Protein AF-A0A4R1PVP9-F1 (afdb_monomer_lite)

Secondary structure (DSSP, 8-state):
----HHHHHHHHHHHHHHHHHHHHHHTS---HHHHHHHHHHHHHHHHHHHHHHH-S-HHHH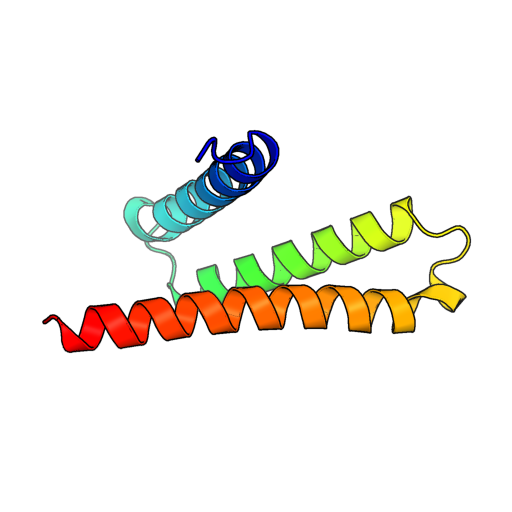HHHHHHHHHHHHHHHHHHHHHHHHHHHHT-

Structure (mmCIF, N/CA/C/O backbone):
data_AF-A0A4R1PVP9-F1
#
_entry.id   AF-A0A4R1PVP9-F1
#
loop_
_atom_site.group_PDB
_atom_site.id
_atom_site.type_symbol
_atom_site.label_atom_id
_atom_site.label_alt_id
_atom_site.label_comp_id
_atom_site.label_asym_id
_atom_site.label_entity_id
_atom_site.label_seq_id
_atom_site.pdbx_PDB_ins_code
_atom_site.Cartn_x
_atom_site.Cartn_y
_atom_site.Cartn_z
_atom_site.occupancy
_atom_site.B_iso_or_equiv
_atom_site.auth_seq_id
_atom_site.auth_comp_id
_atom_site.auth_asym_id
_atom_site.auth_atom_id
_atom_site.pdbx_PDB_model_num
ATOM 1 N N . MET A 1 1 ? -21.268 17.730 -11.722 1.00 39.72 1 MET A N 1
ATOM 2 C CA . MET A 1 1 ? -20.055 17.373 -12.485 1.00 39.72 1 MET A CA 1
ATOM 3 C C . MET A 1 1 ? -20.056 15.862 -12.542 1.00 39.72 1 MET A C 1
ATOM 5 O O . MET A 1 1 ? -20.208 15.272 -11.486 1.00 39.72 1 MET A O 1
ATOM 9 N N . ALA A 1 2 ? -20.077 15.253 -13.728 1.00 45.16 2 ALA A N 1
ATOM 10 C CA . ALA A 1 2 ? -20.131 13.796 -13.828 1.00 45.16 2 ALA A CA 1
ATOM 11 C C . ALA A 1 2 ? -18.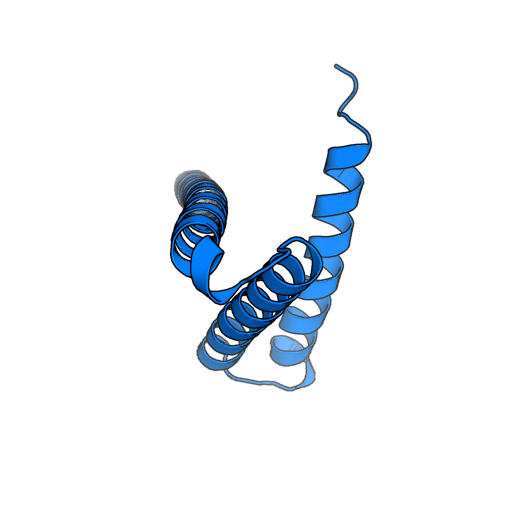831 13.231 -13.243 1.00 45.16 2 ALA A C 1
ATOM 13 O O . ALA A 1 2 ? -17.758 13.485 -13.790 1.00 45.16 2 ALA A O 1
ATOM 14 N N . GLU A 1 3 ? -18.922 12.562 -12.097 1.00 48.62 3 GLU A N 1
ATOM 15 C CA . GLU A 1 3 ? -17.807 11.805 -11.539 1.00 48.62 3 GLU A CA 1
ATOM 16 C C . GLU A 1 3 ? -17.391 10.754 -12.572 1.00 48.62 3 GLU A C 1
ATOM 18 O O . GLU A 1 3 ? -18.229 10.055 -13.145 1.00 48.62 3 GLU A O 1
ATOM 23 N N . ASN A 1 4 ? -16.098 10.727 -12.898 1.00 52.34 4 ASN A N 1
ATOM 24 C CA . ASN A 1 4 ? -15.558 9.835 -13.916 1.00 52.34 4 ASN A CA 1
ATOM 25 C C . ASN A 1 4 ? -15.826 8.375 -13.510 1.00 52.34 4 ASN A C 1
ATOM 27 O O . ASN A 1 4 ? -15.363 7.971 -12.443 1.00 52.34 4 ASN A O 1
ATOM 31 N N . PRO A 1 5 ? -16.480 7.557 -14.354 1.00 53.62 5 PRO A N 1
ATOM 32 C CA . PRO A 1 5 ? -16.851 6.182 -14.005 1.00 53.62 5 PRO A CA 1
ATOM 33 C C . PRO A 1 5 ? -15.645 5.298 -13.643 1.00 53.62 5 PRO A C 1
ATOM 35 O O . PRO A 1 5 ? -15.764 4.421 -12.800 1.00 53.62 5 PRO A O 1
ATOM 38 N N . VAL A 1 6 ? -14.462 5.596 -14.190 1.00 55.97 6 VAL A N 1
ATOM 39 C CA . VAL A 1 6 ? -13.200 4.894 -13.888 1.00 55.97 6 VAL A CA 1
ATOM 40 C C . VAL A 1 6 ? -12.767 5.046 -12.420 1.00 55.97 6 VAL A C 1
ATOM 42 O O . VAL A 1 6 ? -12.155 4.138 -11.869 1.00 55.97 6 VAL A O 1
ATOM 45 N N . ASN A 1 7 ? -13.078 6.175 -11.771 1.00 58.81 7 ASN A N 1
ATOM 46 C CA . ASN A 1 7 ? -12.734 6.371 -10.359 1.00 58.81 7 ASN A CA 1
ATOM 47 C C . ASN A 1 7 ? -13.623 5.524 -9.444 1.00 58.81 7 ASN A C 1
ATOM 49 O O . ASN A 1 7 ? -13.116 4.986 -8.466 1.00 58.81 7 ASN A O 1
ATOM 53 N N . MET A 1 8 ? -14.912 5.376 -9.775 1.00 62.12 8 MET A N 1
ATOM 54 C CA . MET A 1 8 ? -15.827 4.540 -8.988 1.00 62.12 8 MET A CA 1
ATOM 55 C C . MET A 1 8 ? -15.349 3.083 -8.957 1.00 62.12 8 MET A C 1
ATOM 57 O O . MET A 1 8 ? -15.269 2.500 -7.885 1.00 62.12 8 MET A O 1
ATOM 61 N N . GLU A 1 9 ? -14.882 2.547 -10.089 1.00 80.12 9 GLU A N 1
ATOM 62 C CA . GLU A 1 9 ? -14.405 1.158 -10.157 1.00 80.12 9 GLU A CA 1
ATOM 63 C C . GLU A 1 9 ? -13.182 0.881 -9.259 1.00 80.12 9 GLU A C 1
ATOM 65 O O . GLU A 1 9 ? -13.086 -0.193 -8.668 1.00 80.12 9 GLU A O 1
ATOM 70 N N . ILE A 1 10 ? -12.240 1.826 -9.122 1.00 86.00 10 ILE A N 1
ATOM 71 C CA . ILE A 1 10 ? -11.054 1.638 -8.261 1.00 86.00 10 ILE A CA 1
ATOM 72 C C . ILE A 1 10 ? -11.434 1.667 -6.778 1.00 86.00 10 ILE A C 1
ATOM 74 O O . ILE A 1 10 ? -10.879 0.886 -6.002 1.00 86.00 10 ILE A O 1
ATOM 78 N N . PHE A 1 11 ? -12.364 2.540 -6.382 1.00 89.00 11 PHE A N 1
ATOM 79 C CA . PHE A 1 11 ? -12.839 2.599 -4.998 1.00 89.00 11 PHE A CA 1
ATOM 80 C C . PHE A 1 11 ? -13.642 1.353 -4.628 1.00 89.00 11 PHE A C 1
ATOM 82 O O . PHE A 1 11 ? -13.361 0.757 -3.592 1.00 89.00 11 PHE A O 1
ATOM 89 N N . ASP A 1 12 ? -14.524 0.888 -5.515 1.00 93.44 12 ASP A N 1
ATOM 90 C CA . ASP A 1 12 ? -15.286 -0.347 -5.303 1.00 93.44 12 ASP A CA 1
ATOM 91 C C . ASP A 1 12 ? -14.346 -1.557 -5.133 1.00 93.44 12 ASP A C 1
ATOM 93 O O . ASP A 1 12 ? -14.490 -2.350 -4.202 1.00 93.44 12 ASP A O 1
ATOM 97 N N . MET A 1 13 ? -13.306 -1.665 -5.973 1.00 93.25 13 MET A N 1
ATOM 98 C CA . MET A 1 13 ? -12.281 -2.707 -5.827 1.00 93.25 13 MET A CA 1
ATOM 99 C C . MET A 1 13 ? -11.483 -2.574 -4.521 1.00 93.25 13 MET A C 1
ATOM 101 O O . MET A 1 13 ? -11.127 -3.581 -3.907 1.00 93.25 13 MET A O 1
ATOM 105 N N . ALA A 1 14 ? -11.172 -1.350 -4.085 1.00 94.50 14 ALA A N 1
ATOM 106 C CA . ALA A 1 14 ? -10.495 -1.122 -2.811 1.00 94.50 14 ALA A CA 1
ATOM 107 C C . ALA A 1 14 ? -11.362 -1.579 -1.628 1.00 94.50 14 ALA A C 1
ATOM 109 O O . ALA A 1 14 ? -10.855 -2.254 -0.726 1.00 94.50 14 ALA A O 1
ATOM 110 N N . ASP A 1 15 ? -12.661 -1.284 -1.669 1.00 95.25 15 ASP A N 1
ATOM 111 C CA . ASP A 1 15 ? -13.625 -1.667 -0.641 1.00 95.25 15 ASP A CA 1
ATOM 112 C C . ASP A 1 15 ? -13.756 -3.187 -0.506 1.00 95.25 15 ASP A C 1
ATOM 114 O O . ASP A 1 15 ? -13.872 -3.691 0.613 1.00 95.25 15 ASP A O 1
ATOM 118 N N . GLU A 1 16 ? -13.629 -3.949 -1.596 1.00 96.56 16 GLU A N 1
ATOM 119 C CA . GLU A 1 16 ? -13.562 -5.414 -1.518 1.00 96.56 16 GLU A CA 1
ATOM 120 C C . GLU A 1 16 ? -12.358 -5.899 -0.688 1.00 96.56 16 GLU A C 1
ATOM 122 O O . GLU A 1 16 ? -12.486 -6.819 0.129 1.00 96.56 16 GLU A O 1
ATOM 127 N N . PHE A 1 17 ? -11.187 -5.263 -0.820 1.00 96.44 17 PHE A N 1
ATOM 128 C CA . PHE A 1 17 ? -10.023 -5.592 0.013 1.00 96.44 17 PHE A CA 1
ATOM 129 C C . PHE A 1 17 ? -10.214 -5.161 1.474 1.00 96.44 17 PHE A C 1
ATOM 131 O O . PHE A 1 17 ? -9.800 -5.884 2.387 1.00 96.44 17 PHE A O 1
ATOM 138 N N . ILE A 1 18 ? -10.864 -4.017 1.712 1.00 97.38 18 ILE A N 1
ATOM 139 C CA . ILE A 1 18 ? -11.200 -3.550 3.064 1.00 97.38 18 ILE A CA 1
ATOM 140 C C . ILE A 1 18 ? -12.218 -4.479 3.731 1.00 97.38 18 ILE A C 1
ATOM 142 O O . ILE A 1 18 ? -12.054 -4.811 4.904 1.00 97.38 18 ILE A O 1
ATOM 146 N N . ALA A 1 19 ? -13.208 -4.989 2.998 1.00 97.62 19 ALA A N 1
ATOM 147 C CA . ALA A 1 19 ? -14.167 -5.960 3.518 1.00 97.62 19 ALA A CA 1
ATOM 148 C C . ALA A 1 19 ? -13.465 -7.231 4.025 1.00 97.62 19 ALA A C 1
ATOM 150 O O . ALA A 1 19 ? -13.800 -7.750 5.092 1.00 97.62 19 ALA A O 1
ATOM 151 N N . VAL A 1 20 ? -12.430 -7.700 3.318 1.00 97.88 20 VAL A N 1
ATOM 152 C CA . VAL A 1 20 ? -11.594 -8.815 3.790 1.00 97.88 20 VAL A CA 1
ATOM 153 C C . VAL A 1 20 ? -10.839 -8.445 5.068 1.00 97.88 20 VAL A C 1
ATOM 155 O O . VAL A 1 20 ? -10.800 -9.248 6.001 1.00 97.88 20 VAL A O 1
ATOM 158 N N . ALA A 1 21 ? -10.255 -7.246 5.140 1.00 97.94 21 ALA A N 1
ATOM 159 C CA . ALA A 1 21 ? -9.557 -6.773 6.335 1.00 97.94 21 ALA A CA 1
ATOM 160 C C . ALA A 1 21 ? -10.485 -6.696 7.558 1.00 97.94 21 ALA A C 1
ATOM 162 O O . ALA A 1 21 ? -10.116 -7.158 8.639 1.00 97.94 21 ALA A O 1
ATOM 163 N N . ASN A 1 22 ? -11.700 -6.180 7.366 1.00 97.69 22 ASN A N 1
ATOM 164 C CA . ASN A 1 22 ? -12.718 -6.083 8.408 1.00 97.69 22 ASN A CA 1
ATOM 165 C C . ASN A 1 22 ? -13.175 -7.470 8.863 1.00 97.69 22 ASN A C 1
ATOM 167 O O . ASN A 1 22 ? -13.245 -7.712 10.063 1.00 97.69 22 ASN A O 1
ATOM 171 N N . ARG A 1 23 ? -13.359 -8.426 7.940 1.00 98.19 23 ARG A N 1
ATOM 172 C CA . ARG A 1 23 ? -13.654 -9.823 8.296 1.00 98.19 23 ARG A CA 1
ATOM 173 C C . ARG A 1 23 ? -12.571 -10.430 9.193 1.00 98.19 23 ARG A C 1
ATOM 175 O O . ARG A 1 23 ? -12.879 -11.058 10.203 1.00 98.19 23 ARG A O 1
ATOM 182 N N . LEU A 1 24 ? -11.293 -10.227 8.853 1.00 97.94 24 LEU A N 1
ATOM 183 C CA . LEU A 1 24 ? -10.171 -10.720 9.665 1.00 97.94 24 LEU A CA 1
ATOM 184 C C . LEU A 1 24 ? -10.165 -10.110 11.074 1.00 97.94 24 LEU A C 1
ATOM 186 O O . LEU A 1 24 ? -9.786 -10.782 12.036 1.00 97.94 24 LEU A O 1
ATOM 190 N N . LEU A 1 25 ? -10.562 -8.843 11.189 1.00 97.38 25 LEU A N 1
ATOM 191 C CA . LEU A 1 25 ? -10.607 -8.124 12.456 1.00 97.38 25 LEU A CA 1
ATOM 192 C C . LEU A 1 25 ? -11.805 -8.551 13.314 1.00 97.38 25 LEU A C 1
ATOM 194 O O . LEU A 1 25 ? -11.634 -8.872 14.487 1.00 97.38 25 LEU A O 1
ATOM 198 N N . GLU A 1 26 ? -13.003 -8.555 12.738 1.00 96.81 26 GLU A N 1
ATOM 199 C CA . GLU A 1 26 ? -14.267 -8.707 13.465 1.00 96.81 26 GLU A CA 1
ATOM 200 C C . GLU A 1 26 ? -14.654 -10.175 13.668 1.00 96.81 26 GLU A C 1
ATOM 202 O O . GLU A 1 26 ? -15.032 -10.568 14.771 1.00 96.81 26 GLU A O 1
ATOM 207 N N . GLU A 1 27 ? -14.528 -11.003 12.627 1.00 96.06 27 GLU A N 1
ATOM 208 C CA . GLU A 1 27 ? -14.940 -12.410 12.679 1.00 96.06 27 GLU A CA 1
ATOM 209 C C . GLU A 1 27 ? -13.806 -13.310 13.178 1.00 96.06 27 GLU A C 1
ATOM 211 O O . GLU A 1 27 ? -14.012 -14.180 14.025 1.00 96.06 27 GLU A O 1
ATOM 216 N N . GLU A 1 28 ? -12.586 -13.092 12.678 1.00 95.75 28 GLU A N 1
ATOM 217 C CA . GLU A 1 28 ? -11.430 -13.936 13.011 1.00 95.75 28 GLU A CA 1
ATOM 218 C C . GLU A 1 28 ? -10.590 -13.412 14.188 1.00 95.75 28 GLU A C 1
ATOM 220 O O . GLU A 1 28 ? -9.608 -14.067 14.569 1.00 95.75 28 GLU A O 1
ATOM 225 N N . GLN A 1 29 ? -10.970 -12.259 14.759 1.00 95.69 29 GLN A N 1
ATOM 226 C CA . GLN A 1 29 ? -10.329 -11.603 15.909 1.00 95.69 29 GLN A CA 1
ATOM 227 C C . GLN A 1 29 ? -8.798 -11.503 15.776 1.00 95.69 29 GLN A C 1
ATOM 229 O O . GLN A 1 29 ? -8.058 -11.669 16.751 1.00 95.69 29 GLN A O 1
ATOM 234 N N . LYS A 1 30 ? -8.294 -11.285 14.553 1.00 96.56 30 LYS A N 1
ATOM 235 C CA . LYS A 1 30 ? -6.861 -11.067 14.318 1.00 96.56 30 LYS A CA 1
ATOM 236 C C . LYS A 1 30 ? -6.458 -9.675 14.796 1.00 96.56 30 LYS A C 1
ATOM 238 O O . LYS A 1 30 ? -7.259 -8.745 14.823 1.00 96.56 30 LYS A O 1
ATOM 243 N N . ASP A 1 31 ? -5.183 -9.528 15.139 1.00 97.75 31 ASP A N 1
ATOM 244 C CA . ASP A 1 31 ? -4.636 -8.243 15.563 1.00 97.75 31 ASP A CA 1
ATOM 245 C C . ASP A 1 31 ? -4.661 -7.213 14.417 1.00 97.75 31 ASP A C 1
ATOM 247 O O . ASP A 1 31 ? -4.207 -7.484 13.300 1.00 97.75 31 ASP A O 1
ATOM 251 N N . LEU A 1 32 ? -5.146 -6.002 14.711 1.00 96.88 32 LEU A N 1
ATOM 252 C CA . LEU A 1 32 ? -5.241 -4.902 13.745 1.00 96.88 32 LEU A CA 1
ATOM 253 C C . LEU A 1 32 ? -3.873 -4.541 13.148 1.00 96.88 32 LEU A C 1
ATOM 255 O O . LEU A 1 32 ? -3.767 -4.241 11.953 1.00 96.88 32 LEU A O 1
ATOM 259 N N . GLY A 1 33 ? -2.817 -4.574 13.965 1.00 97.19 33 GLY A N 1
ATOM 260 C CA . GLY A 1 33 ? -1.450 -4.310 13.527 1.00 97.19 33 GLY A CA 1
ATOM 261 C C . GLY A 1 33 ? -0.959 -5.358 12.527 1.00 97.19 33 GLY A C 1
ATOM 262 O O . GLY A 1 33 ? -0.391 -4.999 11.489 1.00 97.19 33 GLY A O 1
ATOM 263 N N . GLN A 1 34 ? -1.236 -6.638 12.793 1.00 97.81 34 GLN A N 1
ATOM 264 C CA . GLN A 1 34 ? -0.936 -7.748 11.884 1.00 97.81 34 GLN A CA 1
ATOM 265 C C . GLN A 1 34 ? -1.701 -7.638 10.562 1.00 97.81 34 GLN A C 1
ATOM 267 O O . GLN A 1 34 ? -1.081 -7.760 9.503 1.00 97.81 34 GLN A O 1
ATOM 272 N N . ILE A 1 35 ? -3.008 -7.352 10.601 1.00 98.12 35 ILE A N 1
ATOM 273 C CA . ILE A 1 35 ? -3.822 -7.144 9.391 1.00 98.12 35 ILE A CA 1
ATOM 274 C C . ILE A 1 35 ? -3.257 -5.976 8.574 1.00 98.12 35 ILE A C 1
ATOM 276 O O . ILE A 1 35 ? -3.005 -6.110 7.377 1.00 98.12 35 ILE A O 1
ATOM 280 N N . SER A 1 36 ? -2.963 -4.852 9.231 1.00 96.88 36 SER A N 1
ATOM 281 C CA . SER A 1 36 ? -2.409 -3.662 8.577 1.00 96.88 36 SER A CA 1
ATOM 282 C C . SER A 1 36 ? -1.053 -3.938 7.914 1.00 96.88 36 SER A C 1
ATOM 284 O O . SER A 1 36 ? -0.778 -3.457 6.813 1.00 96.88 36 SER A O 1
ATOM 286 N N . ALA A 1 37 ? -0.183 -4.715 8.567 1.00 97.75 37 ALA A N 1
ATOM 287 C CA . ALA A 1 37 ? 1.090 -5.136 7.988 1.00 97.75 37 ALA A CA 1
ATOM 288 C C . ALA A 1 37 ? 0.890 -6.087 6.796 1.00 97.75 37 ALA A C 1
ATOM 290 O O . ALA A 1 37 ? 1.566 -5.935 5.776 1.00 97.75 37 ALA A O 1
ATOM 291 N N . ALA A 1 38 ? -0.060 -7.021 6.898 1.00 98.06 38 ALA A N 1
ATOM 292 C CA . ALA A 1 38 ? -0.393 -7.954 5.828 1.00 98.06 38 ALA A CA 1
ATOM 293 C C . ALA A 1 38 ? -0.921 -7.233 4.579 1.00 98.06 38 ALA A C 1
ATOM 295 O O . ALA A 1 38 ? -0.473 -7.547 3.478 1.00 98.06 38 ALA A O 1
ATOM 296 N N . ILE A 1 39 ? -1.786 -6.225 4.736 1.00 97.56 39 ILE A N 1
ATOM 297 C CA . ILE A 1 39 ? -2.297 -5.411 3.619 1.00 97.56 39 ILE A CA 1
ATOM 298 C C . ILE A 1 39 ? -1.154 -4.684 2.909 1.00 97.56 39 ILE A C 1
ATOM 300 O O . ILE A 1 39 ? -1.030 -4.785 1.689 1.00 97.56 39 ILE A O 1
ATOM 304 N N . ARG A 1 40 ? -0.266 -4.009 3.655 1.00 97.56 40 ARG A N 1
ATOM 305 C CA . ARG A 1 40 ? 0.903 -3.336 3.057 1.00 97.56 40 ARG A CA 1
ATOM 306 C C . ARG A 1 40 ? 1.795 -4.314 2.294 1.00 97.56 40 ARG A C 1
ATOM 308 O O . ARG A 1 40 ? 2.269 -4.000 1.204 1.00 97.56 40 ARG A O 1
ATOM 315 N N . TYR A 1 41 ? 2.003 -5.509 2.842 1.00 98.12 41 TYR A N 1
ATOM 316 C CA . TYR A 1 41 ? 2.791 -6.542 2.177 1.00 98.12 41 TYR A CA 1
ATOM 317 C C . TYR A 1 41 ? 2.098 -7.098 0.921 1.00 98.12 41 TYR A C 1
ATOM 319 O O . TYR A 1 41 ? 2.754 -7.299 -0.102 1.00 98.12 41 TYR A O 1
ATOM 327 N N . ALA A 1 42 ? 0.780 -7.307 0.965 1.00 98.06 42 ALA A N 1
ATOM 328 C CA . ALA A 1 42 ? -0.012 -7.740 -0.184 1.00 98.06 42 ALA A CA 1
ATOM 329 C C . ALA A 1 42 ? 0.023 -6.702 -1.315 1.00 98.06 42 ALA A C 1
ATOM 331 O O . ALA A 1 42 ? 0.322 -7.065 -2.454 1.00 98.06 42 ALA A O 1
ATOM 332 N N . ALA A 1 43 ? -0.175 -5.421 -0.989 1.00 96.94 43 ALA A N 1
ATOM 333 C CA . ALA A 1 43 ? -0.065 -4.317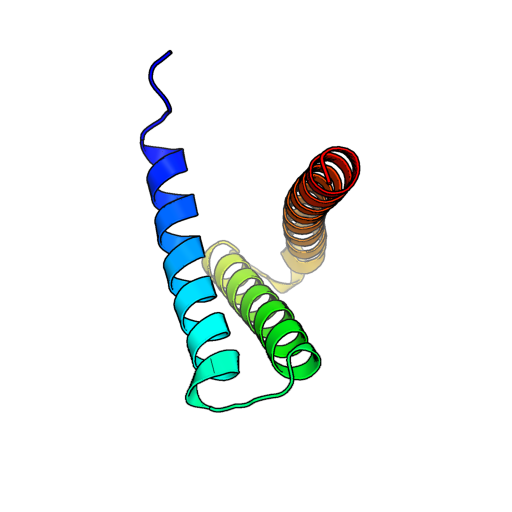 -1.938 1.00 96.94 43 ALA A CA 1
ATOM 334 C C . ALA A 1 43 ? 1.319 -4.292 -2.605 1.00 96.94 43 ALA A C 1
ATOM 336 O O . ALA A 1 43 ? 1.412 -4.301 -3.828 1.00 96.94 43 ALA A O 1
ATOM 337 N N . ALA A 1 44 ? 2.401 -4.388 -1.821 1.00 98.12 44 ALA A N 1
ATOM 338 C CA . ALA A 1 44 ? 3.761 -4.423 -2.359 1.00 98.12 44 ALA A CA 1
ATOM 339 C C . ALA A 1 44 ? 3.997 -5.607 -3.318 1.00 98.12 44 ALA A C 1
ATOM 341 O O . ALA A 1 44 ? 4.615 -5.439 -4.371 1.00 98.12 44 ALA A O 1
ATOM 342 N N . ARG A 1 45 ? 3.490 -6.805 -2.987 1.00 98.31 45 ARG A N 1
ATOM 343 C CA . ARG A 1 45 ? 3.591 -7.990 -3.860 1.00 98.31 45 ARG A CA 1
ATOM 344 C C . ARG A 1 45 ? 2.828 -7.802 -5.165 1.00 98.31 45 ARG A C 1
ATOM 346 O O . ARG A 1 45 ? 3.335 -8.192 -6.215 1.00 98.31 45 ARG A O 1
ATOM 353 N N . PHE A 1 46 ? 1.634 -7.222 -5.098 1.00 97.75 46 PHE A N 1
ATOM 354 C CA . PHE A 1 46 ? 0.811 -7.004 -6.280 1.00 97.75 46 PHE A CA 1
ATOM 355 C C . PHE A 1 46 ? 1.404 -5.919 -7.186 1.00 97.75 46 PHE A C 1
ATOM 357 O O . PHE A 1 46 ? 1.524 -6.139 -8.387 1.00 97.75 46 PHE A O 1
ATOM 364 N N . SER A 1 47 ? 1.899 -4.813 -6.622 1.00 97.19 47 SER A N 1
ATOM 365 C CA . SER A 1 47 ? 2.620 -3.784 -7.384 1.00 97.19 47 SER A CA 1
ATOM 366 C C . SER A 1 47 ? 3.894 -4.328 -8.035 1.00 97.19 47 SER A C 1
ATOM 368 O O . SER A 1 47 ? 4.176 -4.021 -9.189 1.00 97.19 47 SER A O 1
ATOM 370 N N . ALA A 1 48 ? 4.654 -5.188 -7.344 1.00 97.94 48 ALA A N 1
ATOM 371 C CA . ALA A 1 48 ? 5.819 -5.845 -7.939 1.00 97.94 48 ALA A CA 1
ATOM 372 C C . ALA A 1 48 ? 5.432 -6.785 -9.096 1.00 97.94 48 ALA A C 1
ATOM 374 O O . ALA A 1 48 ? 6.146 -6.858 -10.096 1.00 97.94 48 ALA A O 1
ATOM 375 N N . HIS A 1 49 ? 4.301 -7.485 -8.978 1.00 98.19 49 HIS A N 1
ATOM 376 C CA . HIS A 1 49 ? 3.764 -8.311 -10.056 1.00 98.19 49 HIS A CA 1
ATOM 377 C C . HIS A 1 49 ? 3.324 -7.465 -11.257 1.00 98.19 49 HIS A C 1
ATOM 379 O O . HIS A 1 49 ? 3.686 -7.781 -12.386 1.00 98.19 49 HIS A O 1
ATOM 385 N N . GLU A 1 50 ? 2.615 -6.358 -11.024 1.00 97.50 50 GLU A N 1
ATOM 386 C CA . GLU A 1 50 ? 2.245 -5.418 -12.083 1.00 97.50 50 GLU A CA 1
ATOM 387 C C . GLU A 1 50 ? 3.488 -4.869 -12.803 1.00 97.50 50 GLU A C 1
ATOM 389 O O . GLU A 1 50 ? 3.536 -4.872 -14.034 1.00 97.50 50 GLU A O 1
ATOM 394 N N . ALA A 1 51 ? 4.521 -4.475 -12.050 1.00 97.38 51 ALA A N 1
ATOM 395 C CA . ALA A 1 51 ? 5.795 -4.022 -12.605 1.00 97.38 51 ALA A CA 1
ATOM 396 C C . ALA A 1 51 ? 6.422 -5.080 -13.524 1.00 97.38 51 ALA A C 1
ATOM 398 O O . ALA A 1 51 ? 6.861 -4.763 -14.628 1.00 97.38 51 ALA A O 1
ATOM 399 N N . ALA A 1 52 ? 6.429 -6.343 -13.084 1.00 97.62 52 ALA A N 1
ATOM 400 C CA . ALA A 1 52 ? 6.949 -7.463 -13.861 1.00 97.62 52 ALA A CA 1
ATOM 401 C C . ALA A 1 52 ? 6.147 -7.701 -15.149 1.00 97.62 52 ALA A C 1
ATOM 403 O O . ALA A 1 52 ? 6.738 -7.959 -16.190 1.00 97.62 52 ALA A O 1
ATOM 404 N N . CYS A 1 53 ? 4.817 -7.583 -15.099 1.00 97.75 53 CYS A N 1
ATOM 405 C CA . CYS A 1 53 ? 3.948 -7.751 -16.266 1.00 97.75 53 CYS A CA 1
ATOM 406 C C . CYS A 1 53 ? 4.089 -6.615 -17.291 1.00 97.75 53 CYS A C 1
ATOM 408 O O . CYS A 1 53 ? 3.843 -6.825 -18.477 1.00 97.75 53 CYS A O 1
ATOM 410 N N . ARG A 1 54 ? 4.451 -5.406 -16.842 1.00 94.75 54 ARG A N 1
ATOM 411 C CA . ARG A 1 54 ? 4.592 -4.219 -17.702 1.00 94.75 54 ARG A CA 1
ATOM 412 C C . ARG A 1 54 ? 6.010 -3.999 -18.228 1.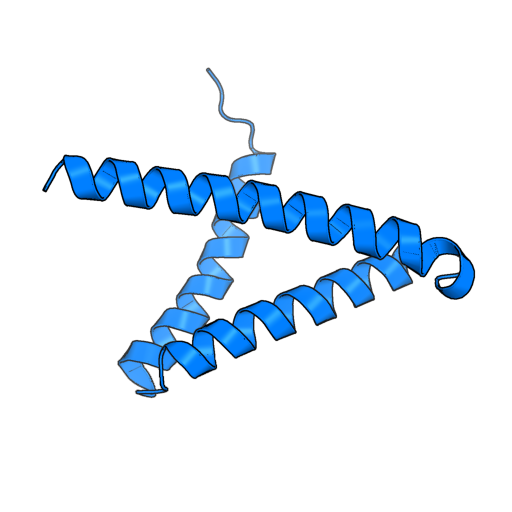00 94.75 54 ARG A C 1
ATOM 414 O O . ARG A 1 54 ? 6.177 -3.245 -19.184 1.00 94.75 54 ARG A O 1
ATOM 421 N N . SER A 1 55 ? 7.015 -4.603 -17.603 1.00 94.81 55 SER A N 1
ATOM 422 C CA . SER A 1 55 ? 8.421 -4.408 -17.954 1.00 94.81 55 SER A CA 1
ATOM 423 C C . SER A 1 55 ? 8.916 -5.472 -18.936 1.00 94.81 55 SER A C 1
ATOM 425 O O . SER A 1 55 ? 8.601 -6.651 -18.806 1.00 94.81 55 SER A O 1
ATOM 427 N N . GLY A 1 56 ? 9.731 -5.055 -19.910 1.00 93.94 56 GLY A N 1
ATOM 428 C CA . GLY A 1 56 ? 10.491 -5.982 -20.756 1.00 93.94 56 GLY A CA 1
ATOM 429 C C . GLY A 1 56 ? 11.725 -6.559 -20.049 1.00 93.94 56 GLY A C 1
ATOM 430 O O . GLY A 1 56 ? 12.154 -7.662 -20.377 1.00 93.94 56 GLY A O 1
ATOM 431 N N . ASP A 1 57 ? 12.268 -5.831 -19.068 1.00 96.75 57 ASP A N 1
ATOM 432 C CA . ASP A 1 57 ? 13.357 -6.263 -18.192 1.00 96.75 57 ASP A CA 1
ATOM 433 C C . ASP A 1 57 ? 13.255 -5.548 -16.836 1.00 96.75 57 ASP A C 1
ATOM 435 O O . ASP A 1 57 ? 13.742 -4.427 -16.638 1.00 96.75 57 ASP A O 1
ATOM 439 N N . LEU A 1 58 ? 12.634 -6.227 -15.868 1.00 96.31 58 LEU A N 1
ATOM 440 C CA . LEU A 1 58 ? 12.415 -5.658 -14.542 1.00 96.31 58 LEU A CA 1
ATOM 441 C C . LEU A 1 58 ? 13.731 -5.353 -13.816 1.00 96.31 58 LEU A C 1
ATOM 443 O O . LEU A 1 58 ? 13.736 -4.522 -12.914 1.00 96.31 58 LEU A O 1
ATOM 447 N N . SER A 1 59 ? 14.849 -5.989 -14.183 1.00 96.88 59 SER A N 1
ATOM 448 C CA . SER A 1 59 ? 16.138 -5.701 -13.548 1.00 96.88 59 SER A CA 1
ATOM 449 C C . SER A 1 59 ? 16.619 -4.277 -13.847 1.00 96.88 59 SER A C 1
ATOM 451 O O . SER A 1 59 ? 17.189 -3.634 -12.964 1.00 96.88 59 SER A O 1
ATOM 453 N N . VAL A 1 60 ? 16.307 -3.765 -15.042 1.00 97.56 60 VAL A N 1
ATOM 454 C CA . VAL A 1 60 ? 16.602 -2.393 -15.473 1.00 97.56 60 VAL A CA 1
ATOM 455 C C . VAL A 1 60 ? 15.546 -1.422 -14.945 1.00 97.56 60 VAL A C 1
ATOM 457 O O . VAL A 1 60 ? 15.880 -0.349 -14.445 1.00 97.56 60 VAL A O 1
ATOM 460 N N . ASP A 1 61 ? 14.271 -1.811 -14.990 1.00 96.81 61 ASP A N 1
ATOM 461 C CA . ASP A 1 61 ? 13.159 -0.928 -14.619 1.00 96.81 61 ASP A CA 1
ATOM 462 C C . ASP A 1 61 ? 12.881 -0.864 -13.106 1.00 96.81 61 ASP A C 1
ATOM 464 O O . ASP A 1 61 ? 12.066 -0.049 -12.665 1.00 96.81 61 ASP A O 1
ATOM 468 N N . LYS A 1 62 ? 13.544 -1.698 -12.289 1.00 97.69 62 LYS A N 1
ATOM 469 C CA . LYS A 1 62 ? 13.255 -1.870 -10.854 1.00 97.69 62 LYS A CA 1
ATOM 470 C C . LYS A 1 62 ? 13.176 -0.553 -10.089 1.00 97.69 62 LYS A C 1
ATOM 472 O O . LYS A 1 62 ? 12.232 -0.353 -9.330 1.00 97.69 62 LYS A O 1
ATOM 477 N N . GLU A 1 63 ? 14.172 0.316 -10.242 1.00 98.12 63 GLU A N 1
ATOM 478 C CA . GLU A 1 63 ? 14.245 1.569 -9.483 1.00 98.12 63 GLU A CA 1
ATOM 479 C C . GLU A 1 63 ? 13.127 2.531 -9.891 1.00 98.12 63 GLU A C 1
ATOM 481 O O . GLU A 1 63 ? 12.440 3.098 -9.041 1.00 98.12 63 GLU A O 1
ATOM 486 N N . LYS A 1 64 ? 12.873 2.643 -11.198 1.00 97.50 64 LYS A N 1
ATOM 487 C CA . LYS A 1 64 ? 11.776 3.450 -11.735 1.00 97.50 64 LYS A CA 1
ATOM 488 C C . LYS A 1 64 ? 10.420 2.947 -11.236 1.00 97.50 64 LYS A C 1
ATOM 490 O O . LYS A 1 64 ? 9.602 3.754 -10.799 1.00 97.50 64 LYS A O 1
ATOM 495 N N . ALA A 1 65 ? 10.194 1.634 -11.275 1.00 97.62 65 ALA A N 1
ATOM 496 C CA . ALA A 1 65 ? 8.979 1.019 -10.754 1.00 97.62 65 ALA A CA 1
ATOM 497 C C . ALA A 1 65 ? 8.831 1.285 -9.249 1.00 97.62 65 ALA A C 1
ATOM 499 O O . ALA A 1 65 ? 7.791 1.770 -8.812 1.00 97.62 65 ALA A O 1
ATOM 500 N N . PHE A 1 66 ? 9.883 1.040 -8.462 1.00 98.12 66 PHE A N 1
ATOM 501 C CA . PHE A 1 66 ? 9.878 1.278 -7.018 1.00 98.12 66 PHE A CA 1
ATOM 502 C C . PHE A 1 66 ? 9.501 2.724 -6.672 1.00 98.12 66 PHE A C 1
ATOM 504 O O . PHE A 1 66 ? 8.597 2.945 -5.864 1.00 98.12 66 PHE A O 1
ATOM 511 N N . ASN A 1 67 ? 10.136 3.703 -7.319 1.00 98.19 67 ASN A N 1
ATOM 512 C CA . ASN A 1 67 ? 9.858 5.120 -7.088 1.00 98.19 67 ASN A CA 1
ATOM 513 C C . ASN A 1 67 ? 8.419 5.481 -7.473 1.00 98.19 67 ASN A C 1
ATOM 515 O O . ASN A 1 67 ? 7.729 6.144 -6.706 1.00 98.19 67 ASN A O 1
ATOM 519 N N . TRP A 1 68 ? 7.935 4.983 -8.614 1.00 97.19 68 TRP A N 1
ATOM 520 C CA . TRP A 1 68 ? 6.564 5.236 -9.048 1.00 97.19 68 TRP A CA 1
ATOM 521 C C . TRP A 1 68 ? 5.538 4.700 -8.043 1.00 97.19 68 TRP A C 1
ATOM 523 O O . TRP A 1 68 ? 4.692 5.453 -7.565 1.00 97.19 68 TRP A O 1
ATOM 533 N N . TYR A 1 69 ? 5.624 3.419 -7.676 1.00 97.25 69 TYR A N 1
ATOM 534 C CA . TYR A 1 69 ? 4.649 2.796 -6.775 1.00 97.25 69 TYR A CA 1
ATOM 535 C C . TYR A 1 69 ? 4.680 3.382 -5.363 1.00 97.25 69 TYR A C 1
ATOM 537 O O . TYR A 1 69 ? 3.626 3.573 -4.755 1.00 97.25 69 TYR A O 1
ATOM 545 N N . THR A 1 70 ? 5.869 3.699 -4.844 1.00 97.62 70 THR A N 1
ATOM 546 C CA . THR A 1 70 ? 5.995 4.339 -3.527 1.00 97.62 70 THR A CA 1
ATOM 547 C C . THR A 1 70 ? 5.444 5.761 -3.533 1.00 97.62 70 THR A C 1
ATOM 549 O O . THR A 1 70 ? 4.779 6.143 -2.570 1.00 97.62 70 THR A O 1
ATOM 552 N N . GLU A 1 71 ? 5.630 6.523 -4.614 1.00 98.12 71 GLU A N 1
ATOM 553 C CA . GLU A 1 71 ? 5.038 7.855 -4.762 1.00 98.12 71 GLU A CA 1
ATOM 554 C C . GLU A 1 71 ? 3.505 7.791 -4.811 1.00 98.12 71 GLU A C 1
ATOM 556 O O . GLU A 1 71 ? 2.845 8.539 -4.088 1.00 98.12 71 GLU A O 1
ATOM 561 N N . GLN A 1 72 ? 2.928 6.874 -5.602 1.00 96.81 72 GLN A N 1
ATOM 562 C CA . GLN A 1 72 ? 1.470 6.697 -5.657 1.00 96.81 72 GLN A CA 1
ATOM 563 C C . GLN A 1 72 ? 0.899 6.327 -4.282 1.00 96.81 72 GLN A C 1
ATOM 565 O O . GLN A 1 72 ? -0.046 6.961 -3.814 1.00 96.81 72 GLN A O 1
ATOM 570 N N . PHE A 1 73 ? 1.500 5.345 -3.601 1.00 96.44 73 PHE A N 1
ATOM 571 C CA . PHE A 1 73 ? 1.062 4.940 -2.264 1.00 96.44 73 PHE A CA 1
ATOM 572 C C . PHE A 1 73 ? 1.178 6.079 -1.246 1.00 96.44 73 PHE A C 1
ATOM 574 O O . PHE A 1 73 ? 0.271 6.279 -0.442 1.00 96.44 73 PHE A O 1
ATOM 581 N N . SER A 1 74 ? 2.263 6.854 -1.300 1.00 97.25 74 SER A N 1
ATOM 582 C CA . SER A 1 74 ? 2.481 7.979 -0.385 1.00 97.25 74 SER A CA 1
ATOM 583 C C . SER A 1 74 ? 1.420 9.066 -0.547 1.00 97.25 74 SER A C 1
ATOM 585 O O . SER A 1 74 ? 0.950 9.595 0.457 1.00 97.25 74 SER A O 1
ATOM 587 N N . LYS A 1 75 ? 1.006 9.369 -1.786 1.00 97.25 75 LYS A N 1
ATOM 588 C CA . LYS A 1 75 ? -0.075 10.330 -2.063 1.00 97.25 75 LYS A CA 1
ATOM 589 C C . LYS A 1 75 ? -1.406 9.858 -1.479 1.00 97.25 75 LYS A C 1
ATOM 591 O O . LYS A 1 75 ? -2.004 10.581 -0.692 1.00 97.25 75 LYS A O 1
ATOM 596 N N . MET A 1 76 ? -1.804 8.618 -1.776 1.00 95.88 76 MET A N 1
ATOM 597 C CA . MET A 1 76 ? -3.052 8.046 -1.253 1.00 95.88 76 MET A CA 1
ATOM 598 C C . MET A 1 76 ? -3.058 7.990 0.281 1.00 95.88 76 MET A C 1
ATOM 600 O O . MET A 1 76 ? -4.062 8.311 0.915 1.00 95.88 76 MET A O 1
ATOM 604 N N . LEU A 1 77 ? -1.934 7.608 0.897 1.00 97.19 77 LEU A N 1
ATOM 605 C CA . LEU A 1 77 ? -1.813 7.577 2.353 1.00 97.19 77 LEU A CA 1
ATOM 606 C C . LEU A 1 77 ? -1.934 8.980 2.960 1.00 97.19 77 LEU A C 1
ATOM 608 O O . LEU A 1 77 ? -2.636 9.137 3.954 1.00 97.19 77 LEU A O 1
ATOM 612 N N . ALA A 1 78 ? -1.270 9.981 2.377 1.00 97.88 78 ALA A N 1
ATOM 613 C CA . ALA A 1 78 ? -1.352 11.361 2.850 1.00 97.88 78 ALA A CA 1
ATOM 614 C C . ALA A 1 78 ? -2.797 11.881 2.811 1.00 97.88 78 ALA A C 1
ATOM 616 O O . ALA A 1 78 ? -3.288 12.369 3.824 1.00 97.88 78 ALA A O 1
ATOM 617 N N . GLU A 1 79 ? -3.505 11.668 1.698 1.00 97.00 79 GLU A N 1
ATOM 618 C CA . GLU A 1 79 ? -4.911 12.065 1.551 1.00 97.00 79 GLU A CA 1
ATOM 619 C C . GLU A 1 79 ? -5.816 11.417 2.613 1.00 97.00 79 GLU A C 1
ATOM 621 O O . GLU A 1 79 ? -6.634 12.096 3.232 1.00 97.00 79 GLU A O 1
ATOM 626 N N . ASN A 1 80 ? -5.645 10.120 2.889 1.00 95.75 80 ASN A N 1
ATOM 627 C CA . ASN A 1 80 ? -6.433 9.423 3.915 1.00 95.75 80 ASN A CA 1
ATOM 628 C C . ASN A 1 80 ? -6.102 9.904 5.339 1.00 95.75 80 ASN A C 1
ATOM 630 O O . ASN A 1 80 ? -6.987 10.007 6.191 1.00 95.75 80 ASN A O 1
ATOM 634 N N . LEU A 1 81 ? -4.833 10.217 5.619 1.00 97.75 81 LEU A N 1
ATOM 635 C CA . LEU A 1 81 ? -4.436 10.791 6.906 1.00 97.75 81 LEU A CA 1
ATOM 636 C C . LEU A 1 81 ? -5.045 12.182 7.104 1.00 97.75 81 LEU A C 1
ATOM 638 O O . LEU A 1 81 ? -5.567 12.459 8.185 1.00 97.75 81 LEU A O 1
ATOM 642 N N . ASP A 1 82 ? -5.031 13.023 6.070 1.00 98.00 82 ASP A N 1
ATOM 643 C CA . ASP A 1 82 ? -5.645 14.350 6.108 1.00 98.00 82 ASP A CA 1
ATOM 644 C C . ASP A 1 82 ? -7.156 14.256 6.363 1.00 98.00 82 ASP A C 1
ATOM 646 O O . ASP A 1 82 ? -7.674 14.946 7.245 1.00 98.00 82 ASP A O 1
ATOM 650 N N . GLN A 1 83 ? -7.852 13.318 5.710 1.00 96.38 83 GLN A N 1
ATOM 651 C CA . GLN A 1 83 ? -9.270 13.044 5.982 1.00 96.38 83 GLN A CA 1
ATOM 652 C C . GLN A 1 83 ? -9.514 12.648 7.446 1.00 96.38 83 GLN A C 1
ATOM 654 O O . GLN A 1 83 ? -10.421 13.176 8.093 1.00 96.38 83 GLN A O 1
ATOM 659 N N . HIS A 1 84 ? -8.688 11.765 8.018 1.00 95.50 84 HIS A 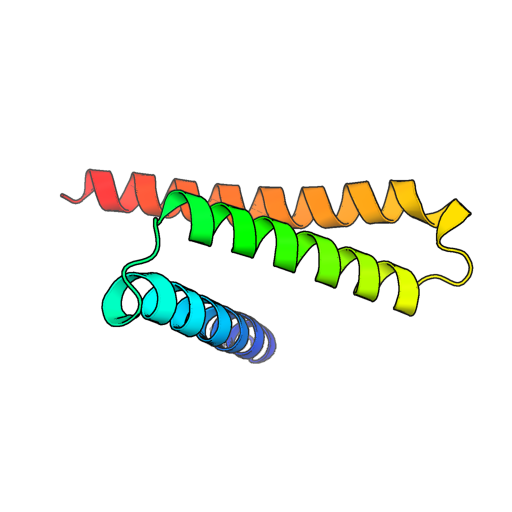N 1
ATOM 660 C CA . HIS A 1 84 ? -8.801 11.405 9.434 1.00 95.50 84 HIS A CA 1
ATOM 661 C C . HIS A 1 84 ? -8.541 12.595 10.372 1.00 95.50 84 HIS A C 1
ATOM 663 O O . HIS A 1 84 ? -9.223 12.724 11.394 1.00 95.50 84 HIS A O 1
ATOM 669 N N . ILE A 1 85 ? -7.596 13.478 10.031 1.00 97.00 85 ILE A N 1
ATOM 670 C CA . ILE A 1 85 ? -7.326 14.716 10.778 1.00 97.00 85 ILE A CA 1
ATOM 671 C C . ILE A 1 85 ? -8.543 15.648 10.734 1.00 97.00 85 ILE A C 1
ATOM 673 O O . ILE A 1 85 ? -8.907 16.232 11.756 1.00 97.00 85 ILE A O 1
ATOM 677 N N . GLU A 1 86 ? -9.184 15.795 9.577 1.00 96.81 86 GLU A N 1
ATOM 678 C CA . GLU A 1 86 ? -10.388 16.613 9.421 1.00 96.81 86 GLU A CA 1
ATOM 679 C C . GLU A 1 86 ? -11.574 16.049 10.204 1.00 96.81 86 GLU A C 1
ATOM 681 O O . GLU A 1 86 ? -12.201 16.782 10.972 1.00 96.81 86 GLU A O 1
ATOM 686 N N . MET A 1 87 ? -11.834 14.744 10.093 1.00 94.25 87 MET A N 1
ATOM 687 C CA . MET A 1 87 ? -12.896 14.073 10.850 1.00 94.25 87 MET A CA 1
ATOM 688 C C . MET A 1 87 ? -12.684 14.190 12.363 1.00 94.25 87 MET A C 1
ATOM 690 O O . MET A 1 87 ? -13.646 14.349 13.111 1.00 94.25 87 MET A O 1
ATOM 694 N N . ALA A 1 88 ? -11.434 14.143 12.833 1.00 93.81 88 ALA A N 1
ATOM 695 C CA . ALA A 1 88 ? -11.119 14.301 14.250 1.00 93.81 88 ALA A CA 1
ATOM 696 C C . ALA A 1 88 ? -11.422 15.713 14.784 1.00 93.81 88 ALA A C 1
ATOM 698 O O . ALA A 1 88 ? -11.747 15.843 15.959 1.00 93.81 88 ALA A O 1
ATOM 699 N N . LYS A 1 89 ? -11.360 16.758 13.944 1.00 90.31 89 LYS A N 1
ATOM 700 C CA . LYS A 1 89 ? -11.709 18.144 14.324 1.00 90.31 89 LYS A CA 1
ATOM 701 C C . LYS A 1 89 ? -13.218 18.386 14.436 1.00 90.31 89 LYS A C 1
ATOM 703 O O . LYS A 1 89 ? -13.621 19.409 14.979 1.00 90.31 89 LYS A O 1
ATOM 708 N N . GLN A 1 90 ? -14.032 17.493 13.875 1.00 83.56 90 GLN A N 1
ATOM 709 C CA . GLN A 1 90 ? -15.497 17.581 13.877 1.00 83.56 90 GLN A CA 1
ATOM 710 C C . GLN A 1 90 ? -16.143 16.802 15.037 1.00 83.56 90 GLN A C 1
ATOM 712 O O . GLN A 1 90 ? -17.365 16.835 15.179 1.00 83.56 90 GLN A O 1
ATOM 717 N N . ARG A 1 91 ? -15.337 16.086 15.829 1.00 67.94 91 ARG A N 1
ATOM 718 C CA . ARG A 1 91 ? -15.750 15.363 17.039 1.00 67.94 91 ARG A CA 1
ATOM 719 C C . ARG A 1 91 ? -15.663 16.265 18.263 1.00 67.94 91 ARG A C 1
ATOM 7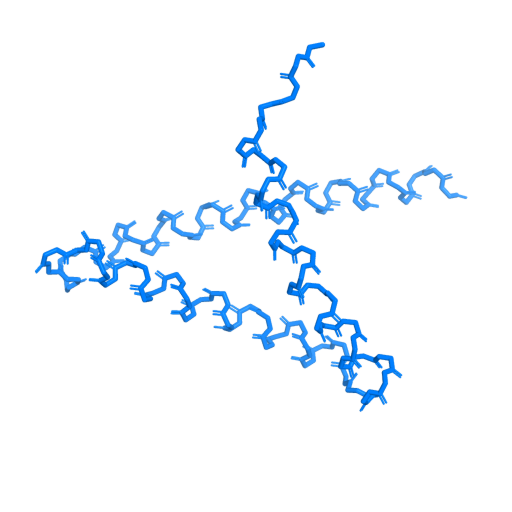21 O O . ARG A 1 91 ? -16.528 16.094 19.147 1.00 67.94 91 ARG A O 1
#

pLDDT: mean 92.07, std 13.25, range [39.72, 98.31]

Radius of gyration: 16.27 Å; chains: 1; bounding box: 37×32×38 Å

Sequence (91 aa):
MAENPVNMEIFDMADEFIAVANRLLEEEQKDLGQISAAIRYAAARFSAHEAACRSGDLSVDKEKAFNWYTEQFSKMLAENLDQHIEMAKQR

InterPro domains:
  IPR021490 Protein of unknown function DUF3144 [PF11342] (11-85)

Organism: NCBI:txid353

Foldseek 3Di:
DPDDVVVVVVVVVVVVLVVVLVCCCPVVVDDNVVSVVVVVVVLVVVLVVVCVVPDPDCVVCVVVSVVVSVVVVVVVVVVVVVVVVVVVVVD